Protein AF-A0A6H1ZBU8-F1 (afdb_monomer)

Radius of gyration: 11.57 Å; Cα contact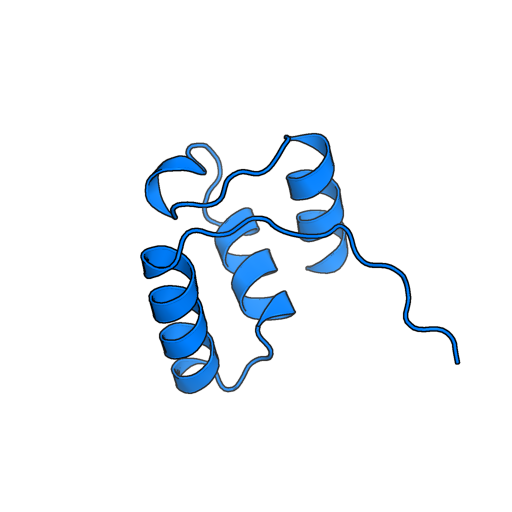s (8 Å, |Δi|>4): 47; chains: 1; bounding box: 26×20×35 Å

Foldseek 3Di:
DDPPPQDDWDADPVLVVVLVVVCVVVVHDSLLSVLVVLVVCPDDVVVSRTPDDPVSSVSSVVVND

Secondary structure (DSSP, 8-state):
-----PPPPEE-HHHHHHHHHHHHHHT--HHHHHHHHHHH-SS-GGGGTEE--HHHHHHHHHHH-

Sequence (65 aa):
MGAKDWASLRITTESSKRIAGLVDQCERPAWWVIARLLDVAETRFEDIGLELREAEVQAWKERAR

Mean predicted aligned error: 7.07 Å

Organism: NCBI:txid1070528

Solvent-accessible surface area (backbone atoms only — not comparable to full-atom values): 3995 Å² total; per-residue (Å²): 133,77,80,75,86,65,86,83,79,51,63,40,74,69,34,50,53,53,48,52,56,48,21,66,73,65,78,41,58,60,70,57,51,52,17,50,49,55,60,70,50,79,81,56,53,70,84,58,37,41,69,68,56,70,71,56,51,50,59,39,42,64,70,62,108

Structure (mmCIF, N/CA/C/O backbone):
data_AF-A0A6H1ZBU8-F1
#
_entry.id   AF-A0A6H1ZBU8-F1
#
loop_
_atom_site.group_PDB
_atom_site.id
_atom_site.type_symbol
_atom_site.label_atom_id
_atom_site.label_alt_id
_atom_site.label_comp_id
_atom_site.label_asym_id
_atom_site.label_entity_id
_atom_site.label_seq_id
_atom_site.pdbx_PDB_ins_code
_atom_site.Cartn_x
_atom_site.Cartn_y
_atom_site.Cartn_z
_atom_site.occupancy
_atom_site.B_iso_or_equiv
_atom_site.auth_seq_id
_atom_site.auth_comp_id
_atom_site.auth_asym_id
_atom_site.auth_atom_id
_atom_site.pdbx_PDB_model_num
ATOM 1 N N . MET A 1 1 ? 4.819 2.316 -25.085 1.00 31.03 1 MET A N 1
ATOM 2 C CA . MET A 1 1 ? 3.875 1.652 -24.161 1.00 31.03 1 MET A CA 1
ATOM 3 C C . MET A 1 1 ? 3.560 2.650 -23.067 1.00 31.03 1 MET A C 1
ATOM 5 O O . MET A 1 1 ? 4.472 3.024 -22.345 1.00 31.03 1 MET A O 1
ATOM 9 N N . GLY A 1 2 ? 2.339 3.192 -23.069 1.00 40.69 2 GLY A N 1
ATOM 10 C CA . GLY A 1 2 ? 1.957 4.303 -22.198 1.00 40.69 2 GLY A CA 1
ATOM 11 C C . GLY A 1 2 ? 2.054 3.907 -20.733 1.00 40.69 2 GLY A C 1
ATOM 12 O O . GLY A 1 2 ? 1.638 2.806 -20.367 1.00 40.69 2 GLY A O 1
ATOM 13 N N . ALA A 1 3 ? 2.615 4.794 -19.912 1.00 39.16 3 ALA A N 1
ATOM 14 C CA . ALA A 1 3 ? 2.386 4.741 -18.481 1.00 39.16 3 ALA A CA 1
ATOM 15 C C . ALA A 1 3 ? 0.865 4.719 -18.305 1.00 39.16 3 ALA A C 1
ATOM 17 O O . ALA A 1 3 ? 0.188 5.682 -18.648 1.00 39.16 3 ALA A O 1
ATOM 18 N N . LYS A 1 4 ? 0.307 3.569 -17.914 1.00 52.59 4 LYS A N 1
ATOM 19 C CA . LYS A 1 4 ? -1.083 3.523 -17.469 1.00 52.59 4 LYS A CA 1
ATOM 20 C C . LYS A 1 4 ? -1.138 4.515 -16.310 1.00 52.59 4 LYS A C 1
ATOM 22 O O . LYS A 1 4 ? -0.419 4.306 -15.336 1.00 52.59 4 LYS A O 1
ATOM 27 N N . ASP A 1 5 ? -1.883 5.605 -16.469 1.00 53.19 5 ASP A N 1
ATOM 28 C CA . ASP A 1 5 ? -2.119 6.583 -15.409 1.00 53.19 5 ASP A CA 1
ATOM 29 C C . ASP A 1 5 ? -2.850 5.861 -14.279 1.00 53.19 5 ASP A C 1
ATOM 31 O O . ASP A 1 5 ? -4.067 5.678 -14.293 1.00 53.19 5 ASP A O 1
ATOM 35 N N . TRP A 1 6 ? -2.072 5.329 -13.341 1.00 58.28 6 TRP A N 1
ATOM 36 C CA . TRP A 1 6 ? -2.603 4.665 -12.166 1.00 58.28 6 TRP A CA 1
ATOM 37 C C . TRP A 1 6 ? -3.175 5.728 -11.238 1.00 58.28 6 TRP A C 1
ATOM 39 O O . TRP A 1 6 ? -2.619 6.822 -11.115 1.00 58.28 6 TRP A O 1
ATOM 49 N N . ALA A 1 7 ? -4.281 5.390 -10.574 1.00 63.31 7 ALA A N 1
ATOM 50 C CA . ALA A 1 7 ? -4.877 6.243 -9.559 1.00 63.31 7 ALA A CA 1
ATOM 51 C C . ALA A 1 7 ? -3.790 6.716 -8.581 1.00 63.31 7 ALA A C 1
ATOM 53 O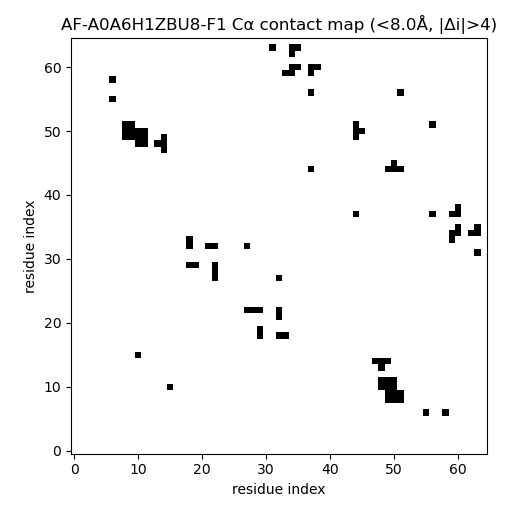 O . ALA A 1 7 ? -3.104 5.905 -7.953 1.00 63.31 7 ALA A O 1
ATOM 54 N N . SER A 1 8 ? -3.603 8.034 -8.507 1.00 68.19 8 SER A N 1
ATOM 55 C CA . SER A 1 8 ? -2.598 8.635 -7.638 1.00 68.19 8 SER A CA 1
ATOM 56 C C . SER A 1 8 ? -3.001 8.423 -6.184 1.00 68.19 8 SER A C 1
ATOM 58 O O . SER A 1 8 ? -4.032 8.920 -5.740 1.00 68.19 8 SER A O 1
ATOM 60 N N . LEU A 1 9 ? -2.181 7.678 -5.447 1.00 73.31 9 LEU A N 1
ATOM 61 C CA . LEU A 1 9 ? -2.355 7.451 -4.0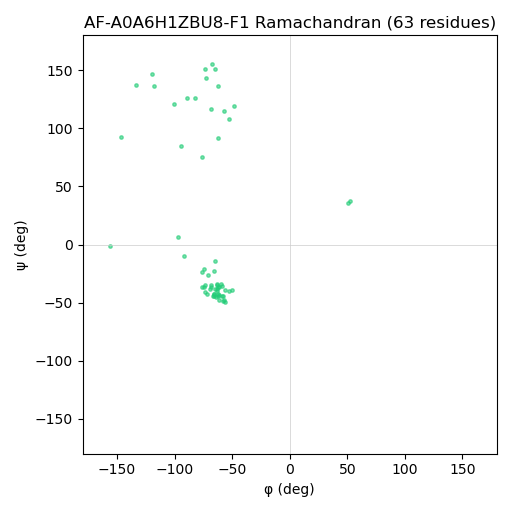18 1.00 73.31 9 LEU A CA 1
ATOM 62 C C . LEU A 1 9 ? -1.772 8.633 -3.240 1.00 73.31 9 LEU A C 1
ATOM 64 O O . LEU A 1 9 ? -0.590 8.946 -3.400 1.00 73.31 9 LEU A O 1
ATOM 68 N N . ARG A 1 10 ? -2.561 9.248 -2.354 1.00 77.81 10 ARG A N 1
ATOM 69 C CA . ARG A 1 10 ? -2.001 10.112 -1.311 1.00 77.81 10 ARG A CA 1
ATOM 70 C C . ARG A 1 10 ? -1.691 9.275 -0.084 1.00 77.81 10 ARG A C 1
ATOM 72 O O . ARG A 1 10 ? -2.536 8.548 0.432 1.00 77.81 10 ARG A O 1
ATOM 79 N N . ILE A 1 11 ? -0.451 9.385 0.359 1.00 76.12 11 ILE A N 1
ATOM 80 C CA . ILE A 1 11 ? 0.085 8.632 1.479 1.00 76.12 11 ILE A CA 1
ATOM 81 C C . ILE A 1 11 ? 0.837 9.583 2.396 1.00 76.12 11 ILE A C 1
ATOM 83 O O . ILE A 1 11 ? 1.579 10.450 1.929 1.00 76.12 11 ILE A O 1
ATOM 87 N N . THR A 1 12 ? 0.654 9.425 3.704 1.00 82.06 12 THR A N 1
ATOM 88 C CA . THR A 1 12 ? 1.444 10.189 4.671 1.00 82.06 12 THR A CA 1
ATOM 89 C C . THR A 1 12 ? 2.915 9.760 4.637 1.00 82.06 12 THR A C 1
ATOM 91 O O . THR A 1 12 ? 3.255 8.629 4.278 1.00 82.06 12 THR A O 1
ATOM 94 N N . THR A 1 13 ? 3.819 10.647 5.055 1.00 82.50 13 THR A N 1
ATOM 95 C CA . THR A 1 13 ? 5.260 10.348 5.117 1.00 82.50 13 THR A CA 1
ATOM 96 C C . THR A 1 13 ? 5.567 9.115 5.974 1.00 82.50 13 THR A C 1
ATOM 98 O O . THR A 1 13 ? 6.423 8.310 5.612 1.00 82.50 13 THR A O 1
ATOM 101 N N . GLU A 1 14 ? 4.861 8.938 7.093 1.00 83.12 14 GLU A N 1
ATOM 102 C CA . GLU A 1 14 ? 5.047 7.797 7.999 1.00 83.12 14 GLU A CA 1
ATOM 103 C C . GLU A 1 14 ? 4.636 6.476 7.343 1.00 83.12 14 GLU A C 1
ATOM 105 O O . GLU A 1 14 ? 5.378 5.492 7.377 1.00 83.12 14 GLU A O 1
ATOM 110 N N . SER A 1 15 ? 3.493 6.465 6.665 1.00 81.94 15 SER A N 1
ATOM 111 C CA . SER A 1 15 ? 3.009 5.303 5.925 1.00 81.94 15 SER A CA 1
ATOM 112 C C . SER A 1 15 ? 3.911 4.945 4.753 1.00 81.94 15 SER A C 1
ATOM 114 O O . SER A 1 15 ? 4.183 3.769 4.530 1.00 81.94 15 SER A O 1
ATOM 116 N N . SER A 1 16 ? 4.444 5.944 4.047 1.00 84.25 16 SER A N 1
ATOM 117 C CA . SER A 1 16 ? 5.395 5.732 2.953 1.00 84.25 16 SER A CA 1
ATOM 118 C C . SER A 1 16 ? 6.647 4.984 3.426 1.00 84.25 16 SER A C 1
ATOM 120 O O . SER A 1 16 ? 7.042 3.993 2.811 1.00 84.25 16 SER A O 1
ATOM 122 N N . LYS A 1 17 ? 7.211 5.365 4.582 1.00 87.94 17 LYS A N 1
ATOM 123 C CA . LYS A 1 17 ? 8.347 4.647 5.189 1.00 87.94 17 LYS A CA 1
ATOM 124 C C . LYS A 1 17 ? 7.997 3.203 5.551 1.00 87.94 17 LYS A C 1
ATOM 126 O O . LYS A 1 17 ? 8.795 2.305 5.297 1.00 87.94 17 LYS A O 1
ATOM 131 N N . ARG A 1 18 ? 6.811 2.965 6.128 1.00 85.56 18 ARG A N 1
ATOM 132 C CA . ARG A 1 18 ? 6.352 1.603 6.463 1.00 85.56 18 ARG A CA 1
ATOM 133 C C . ARG A 1 18 ? 6.227 0.737 5.210 1.00 85.56 18 ARG A C 1
ATOM 135 O O . ARG A 1 18 ? 6.681 -0.402 5.216 1.00 85.56 18 ARG A O 1
ATOM 142 N N . ILE A 1 19 ? 5.663 1.283 4.132 1.00 86.56 19 ILE A N 1
ATOM 143 C CA . ILE A 1 19 ? 5.528 0.572 2.855 1.00 86.56 19 ILE A CA 1
ATOM 144 C C . ILE A 1 19 ? 6.896 0.285 2.243 1.00 86.56 19 ILE A C 1
ATOM 146 O O . ILE A 1 19 ? 7.111 -0.836 1.797 1.00 86.56 19 ILE A O 1
ATOM 150 N N . ALA A 1 20 ? 7.830 1.238 2.271 1.00 87.56 20 ALA A N 1
ATOM 151 C CA . ALA A 1 20 ? 9.199 1.009 1.808 1.00 87.56 20 ALA A CA 1
ATOM 152 C C . ALA A 1 20 ? 9.874 -0.144 2.574 1.00 87.56 20 ALA A C 1
ATOM 154 O O . ALA A 1 20 ? 10.425 -1.050 1.958 1.00 87.56 20 ALA A O 1
ATOM 155 N N . GLY A 1 21 ? 9.732 -0.188 3.903 1.00 90.69 21 GLY A N 1
ATOM 156 C CA . GLY A 1 21 ? 10.255 -1.300 4.703 1.00 90.69 21 GLY A CA 1
ATOM 157 C C . GLY A 1 21 ? 9.629 -2.655 4.351 1.00 90.69 21 GLY A C 1
ATOM 15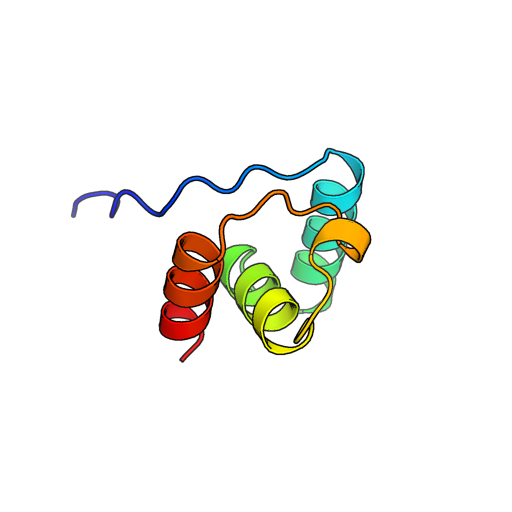8 O O . GLY A 1 21 ? 10.320 -3.670 4.352 1.00 90.69 21 GLY A O 1
ATOM 159 N N . LEU A 1 22 ? 8.336 -2.688 4.020 1.00 89.12 22 LEU A N 1
ATOM 160 C CA . LEU A 1 22 ? 7.649 -3.911 3.589 1.00 89.12 22 LEU A CA 1
ATOM 161 C C . LEU A 1 22 ? 8.037 -4.340 2.168 1.00 89.12 22 LEU A C 1
ATOM 163 O O . LEU A 1 22 ? 8.119 -5.536 1.900 1.00 89.12 22 LEU A O 1
ATOM 167 N N . VAL A 1 23 ? 8.290 -3.384 1.272 1.00 91.12 23 VAL A N 1
ATOM 168 C CA . VAL A 1 23 ? 8.829 -3.627 -0.076 1.00 91.12 23 VAL A CA 1
ATOM 169 C C . VAL A 1 23 ? 10.165 -4.346 0.010 1.00 91.12 23 VAL A C 1
ATOM 171 O O . VAL A 1 23 ? 10.327 -5.388 -0.626 1.00 91.12 23 VAL A O 1
ATOM 174 N N . ASP A 1 24 ? 11.064 -3.844 0.855 1.00 92.44 24 ASP A N 1
ATOM 175 C CA . ASP A 1 24 ? 12.385 -4.435 1.060 1.00 92.44 24 ASP A CA 1
ATOM 176 C C . ASP A 1 24 ? 12.290 -5.827 1.703 1.00 92.44 24 ASP A C 1
ATOM 178 O O . ASP A 1 24 ? 12.958 -6.758 1.265 1.00 92.44 24 ASP A O 1
ATOM 182 N N . GLN A 1 25 ? 11.416 -6.009 2.700 1.00 91.44 25 GLN A N 1
ATOM 183 C CA . GLN A 1 25 ? 11.236 -7.300 3.383 1.00 91.44 25 GLN A CA 1
ATOM 184 C C . GLN A 1 25 ? 10.613 -8.380 2.497 1.00 91.44 25 GLN A C 1
ATOM 186 O O . GLN A 1 25 ? 10.926 -9.559 2.644 1.00 91.44 25 GLN A O 1
ATOM 191 N N . CYS A 1 26 ? 9.680 -7.996 1.627 1.00 87.44 26 CYS A N 1
ATOM 192 C CA . CYS A 1 26 ? 8.937 -8.944 0.802 1.00 87.44 26 CYS A CA 1
ATOM 193 C C . CYS A 1 26 ? 9.595 -9.183 -0.564 1.00 87.44 26 CYS A C 1
ATOM 195 O O . CYS A 1 26 ? 9.117 -10.045 -1.302 1.00 87.44 26 CYS A O 1
ATOM 197 N N . GLU A 1 27 ? 10.613 -8.396 -0.934 1.00 92.31 27 GLU A N 1
ATOM 198 C CA . GLU A 1 27 ? 11.191 -8.346 -2.287 1.00 92.31 27 GLU A CA 1
ATOM 199 C C . GLU A 1 27 ? 10.108 -8.168 -3.372 1.00 92.31 27 GLU A C 1
ATOM 201 O O . GLU A 1 27 ? 10.154 -8.733 -4.470 1.00 92.31 27 GLU A O 1
ATOM 206 N N . ARG A 1 28 ? 9.066 -7.390 -3.046 1.00 88.75 28 ARG A N 1
ATOM 207 C CA . ARG A 1 28 ? 7.918 -7.120 -3.922 1.00 88.75 28 ARG A CA 1
ATOM 208 C C . ARG A 1 28 ? 7.809 -5.631 -4.213 1.00 88.75 28 ARG A C 1
ATOM 210 O O . ARG A 1 28 ? 8.076 -4.817 -3.339 1.00 88.75 28 ARG A O 1
ATOM 217 N N . PRO A 1 29 ? 7.344 -5.244 -5.412 1.00 87.38 29 PRO A N 1
ATOM 218 C CA . PRO A 1 29 ? 7.188 -3.837 -5.750 1.00 87.38 29 PRO A CA 1
ATOM 219 C C . PRO A 1 29 ? 6.126 -3.160 -4.872 1.00 87.38 29 PRO A C 1
ATOM 221 O O . PRO A 1 29 ? 5.138 -3.785 -4.480 1.00 87.38 29 PRO A O 1
ATOM 224 N N . ALA A 1 30 ? 6.285 -1.851 -4.644 1.00 85.06 30 ALA A N 1
ATOM 225 C CA . ALA A 1 30 ? 5.403 -1.050 -3.788 1.00 85.06 30 ALA A CA 1
ATOM 226 C C . ALA A 1 30 ? 3.917 -1.219 -4.108 1.00 85.06 30 ALA A C 1
ATOM 228 O O . ALA A 1 30 ? 3.103 -1.333 -3.198 1.00 85.06 30 ALA A O 1
ATOM 229 N N . TRP A 1 31 ? 3.559 -1.307 -5.393 1.00 83.25 31 TRP A N 1
ATOM 230 C CA . TRP A 1 31 ? 2.166 -1.479 -5.793 1.00 83.25 31 TRP A CA 1
ATOM 231 C C . TRP A 1 31 ? 1.558 -2.791 -5.275 1.00 83.25 31 TRP A C 1
ATOM 233 O O . TRP A 1 31 ? 0.392 -2.807 -4.895 1.00 83.25 31 TRP A O 1
ATOM 243 N N . TRP A 1 32 ? 2.337 -3.875 -5.225 1.00 85.75 32 TRP A N 1
ATOM 244 C CA . TRP A 1 32 ? 1.873 -5.171 -4.734 1.00 85.75 32 TRP A CA 1
ATOM 245 C C . TRP A 1 32 ? 1.686 -5.133 -3.219 1.00 85.75 32 TRP A C 1
ATOM 247 O O . TRP A 1 32 ? 0.670 -5.591 -2.705 1.00 85.75 32 TRP A O 1
ATOM 257 N N . VAL A 1 33 ? 2.639 -4.521 -2.511 1.00 87.31 33 VAL A N 1
ATOM 258 C CA . VAL A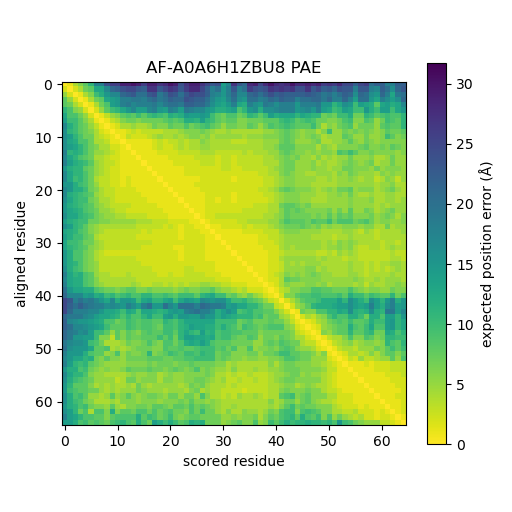 1 33 ? 2.569 -4.335 -1.057 1.00 87.31 33 VAL A CA 1
ATOM 259 C C . VAL A 1 33 ? 1.355 -3.489 -0.681 1.00 87.31 33 VAL A C 1
ATOM 261 O O . VAL A 1 33 ? 0.576 -3.899 0.173 1.00 87.31 33 VAL A O 1
ATOM 264 N N . ILE A 1 34 ? 1.141 -2.357 -1.360 1.00 83.25 34 ILE A N 1
ATOM 265 C CA . ILE A 1 34 ? -0.040 -1.501 -1.177 1.00 83.25 34 ILE A CA 1
ATOM 266 C C . ILE A 1 34 ? -1.317 -2.310 -1.398 1.00 83.25 34 ILE A C 1
ATOM 268 O O . ILE A 1 34 ? -2.208 -2.293 -0.556 1.00 83.25 34 ILE A O 1
ATOM 272 N N . ALA A 1 35 ? -1.396 -3.054 -2.498 1.00 82.06 35 ALA A N 1
ATOM 273 C CA . ALA A 1 35 ? -2.587 -3.818 -2.828 1.00 82.06 35 ALA A CA 1
ATOM 274 C C . ALA A 1 35 ? -2.888 -4.908 -1.779 1.00 82.06 35 ALA A C 1
ATOM 276 O O . ALA A 1 35 ? -4.041 -5.083 -1.395 1.00 82.06 35 ALA A O 1
ATOM 277 N N . ARG A 1 36 ? -1.859 -5.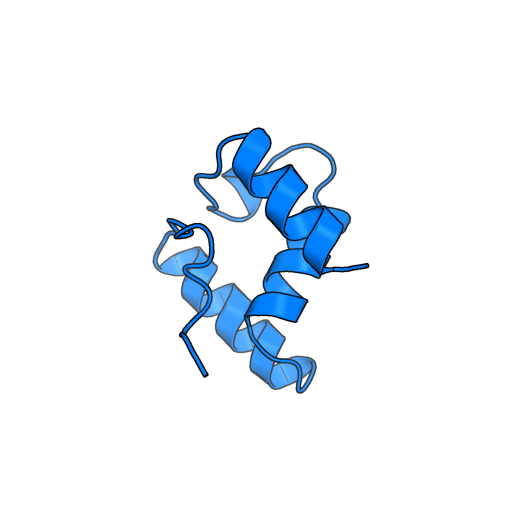575 -1.234 1.00 85.38 36 ARG A N 1
ATOM 278 C CA . ARG A 1 36 ? -2.011 -6.544 -0.133 1.00 85.38 36 ARG A CA 1
ATOM 279 C C . ARG A 1 36 ? -2.389 -5.894 1.190 1.00 85.38 36 ARG A C 1
ATOM 281 O O . ARG A 1 36 ? -3.209 -6.451 1.911 1.00 85.38 36 ARG A O 1
ATOM 288 N N . LEU A 1 37 ? -1.837 -4.726 1.506 1.00 81.56 37 LEU A N 1
ATOM 289 C CA . LEU A 1 37 ? -2.239 -3.968 2.692 1.00 81.56 37 LEU A CA 1
ATOM 290 C C . LEU A 1 37 ? -3.706 -3.545 2.604 1.00 81.56 37 LEU A C 1
ATOM 292 O O . LEU A 1 37 ? -4.419 -3.648 3.594 1.00 81.56 37 LEU A O 1
ATOM 296 N N . LEU A 1 38 ? -4.168 -3.130 1.425 1.00 78.44 38 LEU A N 1
ATOM 297 C CA . LEU A 1 38 ? -5.570 -2.782 1.191 1.00 78.44 38 LEU A CA 1
ATOM 298 C C . LEU A 1 38 ? -6.496 -3.998 1.244 1.00 78.44 38 LEU A C 1
ATOM 300 O O . LEU A 1 38 ? -7.631 -3.876 1.698 1.00 78.44 38 LEU A O 1
ATOM 304 N N . ASP A 1 39 ? -6.030 -5.157 0.782 1.00 79.25 39 ASP A N 1
ATOM 305 C CA . ASP A 1 39 ? -6.758 -6.426 0.861 1.00 79.25 39 ASP A CA 1
ATOM 306 C C . ASP A 1 39 ? -6.966 -6.863 2.321 1.00 79.25 39 ASP A C 1
ATOM 308 O O . ASP A 1 39 ? -8.081 -7.196 2.705 1.00 79.25 39 ASP A O 1
ATOM 312 N N . VAL A 1 40 ? -5.918 -6.772 3.153 1.00 76.44 40 VAL A N 1
ATOM 313 C CA . VAL A 1 40 ? -5.961 -7.148 4.580 1.00 76.44 40 VAL A CA 1
ATOM 314 C C . VAL A 1 40 ? -6.677 -6.105 5.441 1.00 76.44 40 VAL A C 1
ATOM 316 O O . VAL A 1 40 ? -7.371 -6.461 6.393 1.00 76.44 40 VAL A O 1
ATOM 319 N N . ALA A 1 41 ? -6.517 -4.815 5.140 1.00 69.19 41 ALA A N 1
ATOM 320 C CA . ALA A 1 41 ? -7.204 -3.738 5.840 1.00 69.19 41 ALA A CA 1
ATOM 321 C C . ALA A 1 41 ? -8.665 -3.669 5.372 1.00 69.19 41 ALA A C 1
ATOM 323 O O . ALA A 1 41 ? -9.056 -2.802 4.592 1.00 69.19 41 ALA A O 1
ATOM 324 N N . GLU A 1 42 ? -9.490 -4.604 5.843 1.00 57.69 42 GLU A N 1
ATOM 325 C CA . GLU A 1 42 ? -10.904 -4.670 5.474 1.00 57.69 42 GLU A CA 1
ATOM 326 C C . GLU A 1 42 ? -11.721 -3.461 5.955 1.00 57.69 42 GLU A C 1
ATOM 328 O O . GLU A 1 42 ? -12.848 -3.301 5.492 1.00 57.69 42 GLU A O 1
ATOM 333 N N . THR A 1 43 ? -11.234 -2.606 6.875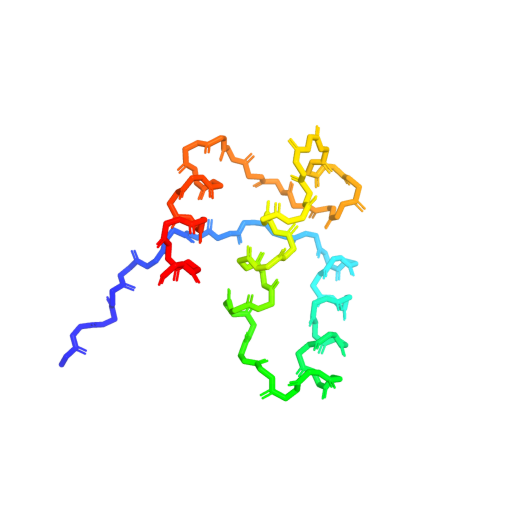 1.00 54.69 43 THR A N 1
ATOM 334 C CA . THR A 1 43 ? -12.144 -1.583 7.438 1.00 54.69 43 THR A CA 1
ATOM 335 C C . THR A 1 43 ? -11.574 -0.292 8.039 1.00 54.69 43 THR A C 1
ATOM 337 O O . THR A 1 43 ? -12.384 0.548 8.423 1.00 54.69 43 THR A O 1
ATOM 340 N N . ARG A 1 44 ? -10.257 -0.029 8.108 1.00 58.41 44 ARG A N 1
ATOM 341 C CA . ARG A 1 44 ? -9.749 1.282 8.596 1.00 58.41 44 ARG A CA 1
ATOM 342 C C . ARG A 1 44 ? -8.458 1.734 7.905 1.00 58.41 44 ARG A C 1
ATOM 344 O O . ARG A 1 44 ? -7.356 1.417 8.334 1.00 58.41 44 ARG A O 1
ATOM 351 N N . PHE A 1 45 ? -8.602 2.509 6.829 1.00 63.94 45 PHE A N 1
ATOM 352 C CA . PHE A 1 45 ? -7.486 3.077 6.048 1.00 63.94 45 PHE A CA 1
ATOM 353 C C . PHE A 1 45 ? -6.653 4.110 6.828 1.00 63.94 45 PHE A C 1
ATOM 355 O O . PHE A 1 45 ? -5.475 4.323 6.530 1.00 63.94 45 PHE A O 1
ATOM 362 N N . GLU A 1 46 ? -7.252 4.705 7.859 1.00 61.81 46 GLU A N 1
ATOM 363 C CA . GLU A 1 46 ? -6.619 5.688 8.742 1.00 61.81 46 GLU A CA 1
ATOM 364 C C . GLU A 1 46 ? -5.435 5.090 9.524 1.00 61.81 46 GLU A C 1
ATOM 366 O O . GLU A 1 46 ? -4.415 5.756 9.689 1.00 61.81 46 GLU A O 1
ATOM 371 N N . ASP A 1 47 ? -5.498 3.806 9.900 1.00 62.00 47 ASP A N 1
ATOM 372 C CA . ASP A 1 47 ? -4.452 3.136 10.696 1.00 62.00 47 ASP A CA 1
ATOM 373 C C . ASP A 1 47 ? -3.151 2.898 9.904 1.00 62.00 47 ASP A C 1
ATOM 375 O O . ASP A 1 47 ? -2.046 2.846 10.459 1.00 62.00 47 ASP A O 1
ATOM 379 N N . ILE A 1 48 ? -3.273 2.795 8.579 1.00 63.03 48 ILE A N 1
ATOM 380 C CA . ILE A 1 48 ? -2.156 2.704 7.631 1.00 63.03 48 ILE A CA 1
ATOM 381 C C . ILE A 1 48 ? -1.815 4.064 7.022 1.00 63.03 48 ILE A C 1
ATOM 383 O O . ILE A 1 48 ? -0.960 4.111 6.141 1.00 63.03 48 ILE A O 1
ATOM 387 N N . GLY A 1 49 ? -2.427 5.165 7.483 1.00 65.06 49 GLY A N 1
ATOM 388 C CA . GLY A 1 49 ? -2.193 6.538 7.013 1.00 65.06 49 GLY A CA 1
ATOM 389 C C . GLY A 1 49 ? -2.319 6.694 5.494 1.00 65.06 49 GLY A C 1
ATOM 390 O O . GLY A 1 49 ? -1.524 7.405 4.866 1.00 65.0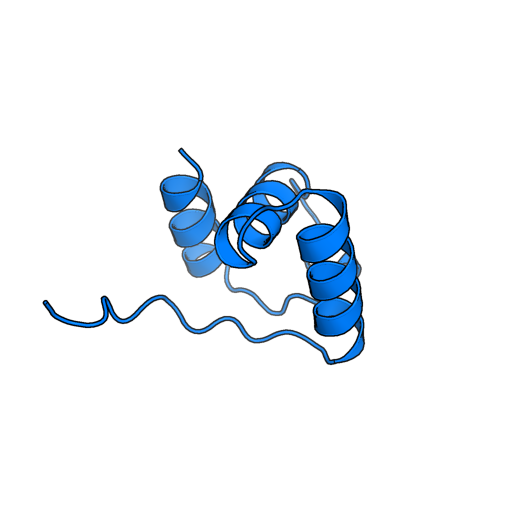6 49 GLY A O 1
ATOM 391 N N . LEU A 1 50 ? -3.279 5.966 4.914 1.00 71.56 50 LEU A N 1
ATOM 392 C CA . LEU A 1 50 ? -3.679 6.083 3.519 1.00 71.56 50 LEU A CA 1
ATOM 393 C C . LEU A 1 50 ? -4.955 6.917 3.447 1.00 71.56 50 LEU A C 1
ATOM 395 O O . LEU A 1 50 ? -5.986 6.538 3.996 1.00 71.56 50 LEU A O 1
ATOM 399 N N . GLU A 1 51 ? -4.892 8.031 2.725 1.00 70.38 51 GLU A N 1
ATOM 400 C CA . GLU A 1 51 ? -6.069 8.836 2.408 1.00 70.38 51 GLU A CA 1
ATOM 401 C C . GLU A 1 51 ? -6.594 8.394 1.044 1.00 70.38 51 GLU A C 1
ATOM 403 O O . GLU A 1 51 ? -6.227 8.940 0.002 1.00 70.38 51 GLU A O 1
ATOM 408 N N . LEU A 1 52 ? -7.415 7.346 1.052 1.00 72.31 52 LEU A N 1
ATOM 409 C CA . LEU A 1 52 ? -8.014 6.783 -0.151 1.00 72.31 52 LEU A CA 1
ATOM 410 C C . LEU A 1 52 ? -9.529 6.886 -0.106 1.00 72.31 52 LEU A C 1
ATOM 412 O O . LEU A 1 52 ? -10.157 6.543 0.896 1.00 72.31 52 LEU A O 1
ATOM 416 N N . ARG A 1 53 ? -10.130 7.282 -1.228 1.00 74.12 53 ARG A N 1
ATOM 417 C CA . ARG A 1 53 ? -11.570 7.110 -1.428 1.00 74.12 53 ARG A CA 1
ATOM 418 C C . ARG A 1 53 ? -11.862 5.639 -1.695 1.00 74.12 53 ARG A C 1
ATOM 420 O O . ARG A 1 53 ? -11.057 4.933 -2.299 1.00 74.12 53 ARG A O 1
ATOM 427 N N . GLU A 1 54 ? -13.053 5.190 -1.322 1.00 74.88 54 GLU A N 1
ATOM 428 C CA . GLU A 1 54 ? -13.484 3.797 -1.495 1.00 74.88 54 GLU A CA 1
ATOM 429 C C . GLU A 1 54 ? -13.324 3.288 -2.942 1.00 74.88 54 GLU A C 1
ATOM 431 O O . GLU A 1 54 ? -12.833 2.182 -3.164 1.00 74.88 54 GLU A O 1
ATOM 436 N N . ALA A 1 55 ? -13.631 4.127 -3.938 1.00 75.81 55 ALA A N 1
ATOM 437 C CA . ALA A 1 55 ? -13.449 3.794 -5.353 1.00 75.81 55 ALA A CA 1
ATOM 438 C C . ALA A 1 55 ? -11.976 3.547 -5.738 1.00 75.81 55 ALA A C 1
ATOM 440 O O . ALA A 1 55 ? -11.682 2.692 -6.571 1.00 75.81 55 ALA A O 1
ATOM 441 N N . GLU A 1 56 ? -11.040 4.271 -5.121 1.00 76.88 56 GLU A N 1
ATOM 442 C CA . GLU A 1 56 ? -9.606 4.090 -5.357 1.00 76.88 56 GLU A CA 1
ATOM 443 C C . GLU A 1 56 ? -9.125 2.793 -4.699 1.00 76.88 56 GLU A C 1
ATOM 445 O O . GLU A 1 56 ? -8.393 2.030 -5.324 1.00 76.88 56 GLU A O 1
ATOM 450 N N . VAL A 1 57 ? -9.603 2.480 -3.491 1.00 75.69 57 VAL A N 1
ATOM 451 C CA . VAL A 1 57 ? -9.311 1.202 -2.819 1.00 75.69 57 VAL A CA 1
ATOM 452 C C . VAL A 1 57 ? -9.746 0.020 -3.679 1.00 75.69 57 VAL A C 1
ATOM 454 O O . VAL A 1 57 ? -8.961 -0.907 -3.868 1.00 75.69 57 VAL A O 1
ATOM 457 N N . GLN A 1 58 ? -10.967 0.045 -4.219 1.00 75.62 58 GLN A N 1
ATOM 458 C CA . GLN A 1 58 ? -11.462 -1.042 -5.068 1.00 75.62 58 GLN A CA 1
ATOM 459 C C . GLN A 1 58 ? -10.617 -1.202 -6.337 1.00 75.62 58 GLN A C 1
ATOM 461 O O . GLN A 1 58 ? -10.190 -2.315 -6.638 1.00 75.62 58 GLN A O 1
ATOM 466 N N . ALA A 1 59 ? -10.260 -0.102 -7.011 1.00 79.12 59 ALA A N 1
ATOM 467 C CA . ALA A 1 59 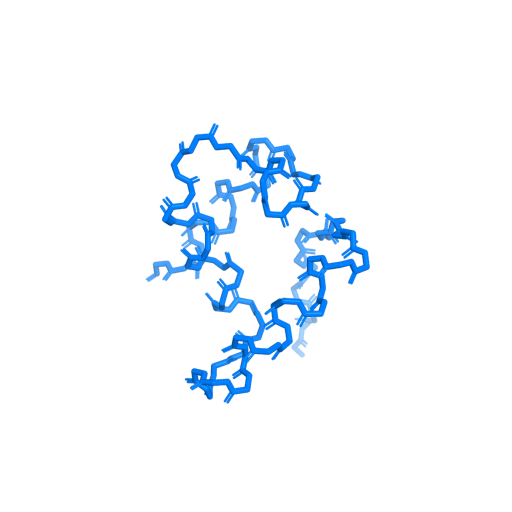? -9.372 -0.145 -8.177 1.00 79.12 59 ALA A CA 1
ATOM 468 C C . ALA A 1 59 ? -7.994 -0.761 -7.853 1.00 79.12 59 ALA A C 1
ATOM 470 O O . ALA A 1 59 ? -7.404 -1.473 -8.668 1.00 79.12 59 ALA A O 1
ATOM 471 N N . TRP A 1 60 ? -7.478 -0.516 -6.646 1.00 78.50 60 TRP A N 1
ATOM 472 C CA . TRP A 1 60 ? -6.240 -1.124 -6.163 1.00 78.50 60 TRP A CA 1
ATOM 473 C C . TRP A 1 60 ? -6.402 -2.605 -5.775 1.00 78.50 60 TRP A C 1
ATOM 475 O O . TRP A 1 60 ? -5.500 -3.396 -6.056 1.00 78.50 60 TRP A O 1
ATOM 485 N N . LYS A 1 61 ? -7.538 -3.006 -5.188 1.00 76.19 61 LYS A N 1
ATOM 486 C CA . LYS A 1 61 ? -7.855 -4.412 -4.866 1.00 76.19 61 LYS A CA 1
ATOM 487 C C . LYS A 1 61 ? -8.015 -5.268 -6.121 1.00 76.19 61 LYS A C 1
ATOM 489 O O . LYS A 1 61 ? -7.449 -6.355 -6.192 1.00 76.19 61 LYS A O 1
ATOM 494 N N . GLU A 1 62 ? -8.723 -4.772 -7.132 1.00 80.81 62 GLU A N 1
ATOM 495 C CA . GLU A 1 62 ? -8.883 -5.454 -8.425 1.00 80.81 62 GLU A CA 1
ATOM 496 C C . GLU A 1 62 ? -7.541 -5.690 -9.121 1.00 80.81 62 GLU A C 1
ATOM 498 O O . GLU A 1 62 ? -7.346 -6.716 -9.759 1.00 80.81 62 GLU A O 1
ATOM 503 N N . ARG A 1 63 ? -6.589 -4.769 -8.947 1.00 71.44 63 ARG A N 1
ATOM 504 C CA . ARG A 1 63 ? -5.225 -4.870 -9.478 1.00 71.44 63 ARG A CA 1
ATOM 505 C C . ARG A 1 63 ? -4.332 -5.872 -8.733 1.00 71.44 63 ARG A C 1
ATOM 507 O O . ARG A 1 63 ? -3.302 -6.269 -9.275 1.00 71.44 63 ARG A O 1
ATOM 514 N N . ALA A 1 64 ? -4.675 -6.218 -7.492 1.00 67.50 64 ALA A N 1
ATOM 515 C CA . ALA A 1 64 ? -3.959 -7.209 -6.686 1.00 67.50 64 ALA A CA 1
ATOM 516 C C . ALA A 1 64 ? -4.269 -8.654 -7.105 1.00 67.50 64 ALA A C 1
ATOM 518 O O . ALA A 1 64 ? -3.492 -9.556 -6.785 1.00 67.50 64 ALA A O 1
ATOM 519 N N . ARG A 1 65 ? -5.427 -8.853 -7.744 1.00 66.19 65 ARG A N 1
ATOM 520 C CA . ARG A 1 65 ? -5.887 -10.126 -8.303 1.00 66.19 65 ARG A CA 1
ATOM 521 C C . ARG A 1 65 ? -5.273 -10.362 -9.678 1.00 66.19 65 ARG A C 1
ATOM 523 O O . ARG A 1 65 ? -4.999 -11.546 -9.965 1.00 66.19 65 ARG A O 1
#

pLDDT: mean 74.71, std 13.31, range [31.03, 92.44]

Nearest PDB structures (foldseek):
  4bjq-assembly1_C  TM=4.741E-01  e=4.445E+00  Escherichia coli
  7ksf-assembly1_A  TM=2.725E-01  e=6.185E+00  Eastern chimpanzee simian foamy virus